Protein AF-A0A961GG47-F1 (afdb_monomer_lite)

Secondary structure (DSSP, 8-state):
------EEEHHHHHHHHT--HHHHHHHHHHT-S---EE-SSS-EEEEHHHHHHHHHS---S--HHHHHHHHHHHHHHHHHHHHHHHHHT-

Radius of gyration: 19.88 Å; chains: 1; bounding box: 66×28×40 Å

Foldseek 3Di:
DDPPFDKAFLVRLCVVVVHDSVVQVVCVVVVNAFDWDDPDPPGIIHGPVSSVVSVPPPPPPCDVVNVVVVVVVVVVVVVVVVVVVVVVVD

Sequence (90 aa):
MTKKDEILTSAQVADMLGISMGNLAARRHRGTGPKYERIGHRTVIYRRADVERWRESPTVEDSLDNRVARLEDEVTELRKRVDGLARKRR

pLDDT: mean 76.79, std 13.86, range [37.5, 91.31]

Structure (mmCIF, N/CA/C/O backbone):
data_AF-A0A961GG47-F1
#
_entry.id   AF-A0A961GG47-F1
#
loop_
_atom_site.group_PDB
_atom_site.id
_atom_site.type_symbol
_atom_site.label_atom_id
_atom_site.label_alt_id
_atom_site.label_comp_id
_atom_site.label_asym_id
_atom_site.label_entity_id
_atom_site.label_seq_id
_atom_site.pdbx_PDB_ins_code
_atom_site.Cartn_x
_atom_site.Cartn_y
_atom_site.Cartn_z
_atom_site.occupancy
_atom_site.B_iso_or_equiv
_atom_site.auth_seq_id
_atom_site.auth_comp_id
_atom_site.auth_asym_id
_atom_site.auth_atom_id
_atom_site.pdbx_PDB_model_num
ATOM 1 N N . MET A 1 1 ? -29.182 -6.893 6.628 1.00 37.50 1 MET A N 1
ATOM 2 C CA . MET A 1 1 ? -28.126 -6.339 7.508 1.00 37.50 1 MET A CA 1
ATOM 3 C C . MET A 1 1 ? -26.942 -5.927 6.644 1.00 37.50 1 MET A C 1
ATOM 5 O O . MET A 1 1 ? -26.092 -6.750 6.336 1.00 37.50 1 MET A O 1
ATOM 9 N N . THR A 1 2 ? -26.921 -4.691 6.147 1.00 43.22 2 THR A N 1
ATOM 10 C CA . THR A 1 2 ? -25.823 -4.199 5.303 1.00 43.22 2 THR A CA 1
ATOM 11 C C . THR A 1 2 ? -24.618 -3.878 6.182 1.00 43.22 2 THR A C 1
ATOM 13 O O . THR A 1 2 ? -24.651 -2.881 6.896 1.00 43.22 2 THR A O 1
ATOM 16 N N . LYS A 1 3 ? -23.574 -4.719 6.142 1.00 48.97 3 LYS A N 1
ATOM 17 C CA . LYS A 1 3 ? -22.243 -4.458 6.726 1.00 48.97 3 LYS A CA 1
ATOM 18 C C . LYS A 1 3 ? -21.580 -3.253 6.023 1.00 48.97 3 LYS A C 1
ATOM 20 O O . LYS A 1 3 ? -20.678 -3.408 5.211 1.00 48.97 3 LYS A O 1
ATOM 25 N N . LYS A 1 4 ? -22.084 -2.053 6.289 1.00 52.38 4 LYS A N 1
ATOM 26 C CA . LYS A 1 4 ? -21.505 -0.738 5.982 1.00 52.38 4 LYS A CA 1
ATOM 27 C C . LYS A 1 4 ? -21.234 -0.165 7.374 1.00 52.38 4 LYS A C 1
ATOM 29 O O . LYS A 1 4 ? -22.177 -0.006 8.128 1.00 52.38 4 LYS A O 1
ATOM 34 N N . ASP A 1 5 ? -20.037 -0.117 7.932 1.00 64.12 5 ASP A N 1
ATOM 35 C CA . ASP A 1 5 ? -18.854 0.596 7.481 1.00 64.12 5 ASP A CA 1
ATOM 36 C C . ASP A 1 5 ? -17.684 0.131 8.362 1.00 64.12 5 ASP A C 1
ATOM 38 O O . ASP A 1 5 ? -17.224 0.846 9.251 1.00 64.12 5 ASP A O 1
ATOM 42 N N . GLU A 1 6 ? -17.241 -1.116 8.201 1.00 84.06 6 GLU A N 1
ATOM 43 C CA . GLU A 1 6 ? -16.086 -1.572 8.975 1.00 84.06 6 GLU A CA 1
ATOM 44 C C . GLU A 1 6 ? -14.828 -0.902 8.419 1.00 84.06 6 GLU A C 1
ATOM 46 O O . GLU A 1 6 ? -14.435 -1.121 7.267 1.00 84.06 6 GLU A O 1
ATOM 51 N N . ILE A 1 7 ? -14.238 -0.035 9.239 1.00 89.81 7 ILE A N 1
ATOM 52 C CA . ILE A 1 7 ? -13.003 0.666 8.921 1.00 89.81 7 ILE A CA 1
ATOM 53 C C . ILE A 1 7 ? -11.839 -0.248 9.291 1.00 89.81 7 ILE A C 1
ATOM 55 O O . ILE A 1 7 ? -11.692 -0.658 10.441 1.00 89.81 7 ILE A O 1
ATOM 59 N N . LEU A 1 8 ? -11.004 -0.550 8.305 1.00 89.88 8 LEU A N 1
ATOM 60 C CA . LEU A 1 8 ? -9.826 -1.386 8.437 1.00 89.88 8 LEU A CA 1
ATOM 61 C C . LEU A 1 8 ? -8.561 -0.537 8.446 1.00 89.88 8 LEU A C 1
ATOM 63 O O . LEU A 1 8 ? -8.385 0.409 7.674 1.00 89.88 8 LEU A O 1
ATOM 67 N N . THR A 1 9 ? -7.642 -0.922 9.317 1.00 91.31 9 THR A N 1
ATOM 68 C CA . THR A 1 9 ? -6.279 -0.401 9.326 1.00 91.31 9 THR A CA 1
ATOM 69 C C . THR A 1 9 ? -5.462 -1.007 8.189 1.00 91.31 9 THR A C 1
ATOM 71 O O . THR A 1 9 ? -5.785 -2.064 7.646 1.00 91.31 9 THR A O 1
ATOM 74 N N . SER A 1 10 ? -4.337 -0.369 7.861 1.00 87.94 10 SER A N 1
ATOM 75 C CA . SER A 1 10 ? -3.393 -0.912 6.874 1.00 87.94 10 SER A CA 1
ATOM 76 C C . SER A 1 10 ? -2.917 -2.329 7.224 1.00 87.94 10 SER A C 1
ATOM 78 O O . SER A 1 10 ? -2.704 -3.126 6.318 1.00 87.94 10 SER A O 1
ATOM 80 N N . ALA A 1 11 ? -2.782 -2.653 8.516 1.00 88.81 11 ALA A N 1
ATOM 81 C CA . ALA A 1 11 ? -2.400 -3.988 8.971 1.00 88.81 11 ALA A CA 1
ATOM 82 C C . ALA A 1 11 ? -3.499 -5.022 8.686 1.00 88.81 11 ALA A C 1
ATOM 84 O O . ALA A 1 11 ? -3.220 -6.065 8.109 1.00 88.81 11 ALA A O 1
ATOM 85 N N . GLN A 1 12 ? -4.753 -4.699 9.010 1.00 90.38 12 GLN A N 1
ATOM 86 C CA . GLN A 1 12 ? -5.888 -5.592 8.760 1.00 90.38 12 GLN A CA 1
ATOM 87 C C . GLN A 1 12 ? -6.135 -5.814 7.267 1.00 90.38 12 GLN A C 1
ATOM 89 O O . GLN A 1 12 ? -6.467 -6.920 6.861 1.00 90.38 12 GLN A O 1
ATOM 94 N N . VAL A 1 13 ? -5.959 -4.784 6.435 1.00 89.25 13 VAL A N 1
ATOM 95 C CA . VAL A 1 13 ? -6.072 -4.937 4.976 1.00 89.25 13 VAL A CA 1
ATOM 96 C C . VAL A 1 13 ? -4.939 -5.788 4.418 1.00 89.25 13 VAL A C 1
ATOM 98 O O . VAL A 1 13 ? -5.179 -6.620 3.551 1.00 89.25 13 VAL A O 1
ATOM 101 N N . ALA A 1 14 ? -3.715 -5.597 4.909 1.00 87.19 14 ALA A N 1
ATOM 102 C CA . ALA A 1 14 ? -2.571 -6.407 4.507 1.00 87.19 14 ALA A CA 1
ATOM 103 C C . ALA A 1 14 ? -2.801 -7.893 4.833 1.00 87.19 14 ALA A C 1
ATOM 105 O O . ALA A 1 14 ? -2.635 -8.734 3.954 1.00 87.19 14 ALA A O 1
ATOM 106 N N . ASP A 1 15 ? -3.282 -8.185 6.043 1.00 88.06 15 ASP A N 1
ATOM 107 C CA . ASP A 1 15 ? -3.644 -9.535 6.482 1.00 88.06 15 ASP A CA 1
ATOM 108 C C . ASP A 1 15 ? -4.788 -10.129 5.642 1.00 88.06 15 ASP A C 1
ATOM 110 O O . ASP A 1 15 ? -4.674 -11.222 5.096 1.00 88.06 15 ASP A O 1
ATOM 114 N N . MET A 1 16 ? -5.851 -9.351 5.413 1.00 85.56 16 MET A N 1
ATOM 115 C CA . MET A 1 16 ? -7.001 -9.760 4.600 1.00 85.56 16 MET A CA 1
ATOM 116 C C . MET A 1 16 ? -6.633 -10.077 3.142 1.00 85.56 16 MET A C 1
ATOM 118 O O . MET A 1 16 ? -7.238 -10.953 2.525 1.00 85.56 16 MET A O 1
ATOM 122 N N . LEU A 1 17 ? -5.659 -9.357 2.582 1.00 83.38 17 LEU A N 1
ATOM 123 C CA . LEU A 1 17 ? -5.153 -9.569 1.225 1.00 83.38 17 LEU A CA 1
ATOM 124 C C . LEU A 1 17 ? -3.999 -10.584 1.165 1.00 83.38 17 LEU A C 1
ATOM 126 O O . LEU A 1 17 ? -3.572 -10.933 0.066 1.00 83.38 17 LEU A O 1
ATOM 130 N N . GLY A 1 18 ? -3.479 -11.038 2.310 1.00 82.56 18 GLY A N 1
ATOM 131 C CA . GLY A 1 18 ? -2.328 -11.940 2.387 1.00 82.56 18 GLY A CA 1
ATOM 132 C C . GLY A 1 18 ? -1.012 -11.325 1.893 1.00 82.56 18 GLY A C 1
ATOM 133 O O . GLY A 1 18 ? -0.143 -12.046 1.409 1.00 82.56 18 GLY A O 1
ATOM 134 N N . ILE A 1 19 ? -0.854 -10.000 1.974 1.00 83.19 19 ILE A N 1
ATOM 135 C CA . ILE A 1 19 ? 0.360 -9.284 1.544 1.00 83.19 19 ILE A CA 1
ATOM 136 C C . ILE A 1 19 ? 1.029 -8.572 2.718 1.00 83.19 19 ILE A C 1
ATOM 138 O O . ILE A 1 19 ? 0.419 -8.317 3.751 1.00 83.19 19 ILE A O 1
ATOM 142 N N . SER A 1 20 ? 2.293 -8.176 2.559 1.00 83.81 20 SER A N 1
ATOM 143 C CA . SER A 1 20 ? 2.966 -7.365 3.577 1.00 83.81 20 SER A CA 1
ATOM 144 C C . SER A 1 20 ? 2.463 -5.915 3.579 1.00 83.81 20 SER A C 1
ATOM 146 O O . SER A 1 20 ? 2.112 -5.348 2.538 1.00 83.81 20 SER A O 1
ATOM 148 N N . MET A 1 21 ? 2.509 -5.256 4.743 1.00 86.25 21 MET A N 1
ATOM 149 C CA . MET A 1 21 ? 2.182 -3.825 4.857 1.00 86.25 21 MET A CA 1
ATOM 150 C C . MET A 1 21 ? 3.063 -2.943 3.957 1.00 86.25 21 MET A C 1
ATOM 152 O O . MET A 1 21 ? 2.597 -1.923 3.448 1.00 86.25 21 MET A O 1
ATOM 156 N N . GLY A 1 22 ? 4.323 -3.338 3.742 1.00 81.06 22 GLY A N 1
ATOM 157 C CA . GLY A 1 22 ? 5.246 -2.652 2.834 1.00 81.06 22 GLY A CA 1
ATOM 158 C C . GLY A 1 22 ? 4.796 -2.736 1.375 1.00 81.06 22 GLY A C 1
ATOM 159 O O . GLY A 1 22 ? 4.792 -1.722 0.680 1.00 81.06 22 GLY A O 1
ATOM 160 N N . ASN A 1 23 ? 4.324 -3.908 0.935 1.00 81.31 23 ASN A N 1
ATOM 161 C CA . ASN A 1 23 ? 3.755 -4.084 -0.402 1.00 81.31 23 ASN A CA 1
ATOM 162 C C . ASN A 1 23 ? 2.471 -3.246 -0.563 1.00 81.31 23 ASN A C 1
ATOM 164 O O . ASN A 1 23 ? 2.331 -2.492 -1.524 1.00 81.31 23 ASN A O 1
ATOM 168 N N . LEU A 1 24 ? 1.590 -3.245 0.444 1.00 84.50 24 LEU A N 1
ATOM 169 C CA . LEU A 1 24 ? 0.400 -2.386 0.447 1.00 84.50 24 LEU A CA 1
ATOM 170 C C . LEU A 1 24 ? 0.755 -0.883 0.398 1.00 84.50 24 LEU A C 1
ATOM 172 O O . LEU A 1 24 ? 0.076 -0.098 -0.265 1.00 84.50 24 LEU A O 1
ATOM 176 N N . ALA A 1 25 ? 1.825 -0.454 1.075 1.00 83.56 25 ALA A N 1
ATOM 177 C CA . ALA A 1 25 ? 2.325 0.920 0.996 1.00 83.56 25 ALA A CA 1
ATOM 178 C C . ALA A 1 25 ? 2.886 1.261 -0.395 1.00 83.56 25 ALA A C 1
ATOM 180 O O . ALA A 1 25 ? 2.571 2.324 -0.932 1.00 83.56 25 ALA A O 1
ATOM 181 N N . ALA A 1 26 ? 3.646 0.349 -1.006 1.00 80.00 26 ALA A N 1
ATOM 182 C CA . ALA A 1 26 ? 4.146 0.507 -2.369 1.00 80.00 26 ALA A CA 1
ATOM 183 C C . ALA A 1 26 ? 2.995 0.612 -3.384 1.00 80.00 26 ALA A C 1
ATOM 185 O O . ALA A 1 26 ? 3.012 1.489 -4.246 1.00 80.00 26 ALA A O 1
ATOM 186 N N . ARG A 1 27 ? 1.953 -0.213 -3.239 1.00 81.50 27 ARG A N 1
ATOM 187 C CA . ARG A 1 27 ? 0.741 -0.169 -4.074 1.00 81.50 27 ARG A CA 1
ATOM 188 C C . ARG A 1 27 ? -0.037 1.133 -3.928 1.00 81.50 27 ARG A C 1
ATOM 190 O O . ARG A 1 27 ? -0.480 1.682 -4.931 1.00 81.50 27 ARG A O 1
ATOM 197 N N . ARG A 1 28 ? -0.148 1.676 -2.709 1.00 82.50 28 ARG A N 1
ATOM 198 C CA . ARG A 1 28 ? -0.719 3.018 -2.489 1.00 82.50 28 ARG A CA 1
ATOM 199 C C . ARG A 1 28 ? 0.062 4.093 -3.229 1.00 82.50 28 ARG A C 1
ATOM 201 O O . ARG A 1 28 ? -0.542 4.929 -3.886 1.00 82.50 28 ARG A O 1
ATOM 208 N N . HIS A 1 29 ? 1.390 4.060 -3.137 1.00 77.88 29 HIS A N 1
ATOM 209 C CA . HIS A 1 29 ? 2.238 5.036 -3.816 1.00 77.88 29 HIS A CA 1
ATOM 210 C C . HIS A 1 29 ? 2.116 4.948 -5.345 1.00 77.88 29 HIS A C 1
ATOM 212 O O . HIS A 1 29 ? 2.110 5.969 -6.021 1.00 77.88 29 HIS A O 1
ATOM 218 N N . ARG A 1 30 ? 1.960 3.732 -5.880 1.00 76.56 30 ARG A N 1
ATOM 219 C CA . ARG A 1 30 ? 1.768 3.471 -7.315 1.00 76.56 30 ARG A CA 1
ATOM 220 C C . ARG A 1 30 ? 0.327 3.681 -7.800 1.00 76.56 30 ARG A C 1
ATOM 222 O O . ARG A 1 30 ? 0.087 3.598 -8.997 1.00 76.56 30 ARG A O 1
ATOM 229 N N . GLY A 1 31 ? -0.631 3.912 -6.899 1.00 77.69 31 GLY A N 1
ATOM 230 C CA . GLY A 1 31 ? -2.053 4.045 -7.237 1.00 77.69 31 GLY A CA 1
ATOM 231 C C . GLY A 1 31 ? -2.741 2.738 -7.659 1.00 77.69 31 GLY A C 1
ATOM 232 O O . GLY A 1 31 ? -3.851 2.780 -8.175 1.00 77.69 31 GLY A O 1
ATOM 233 N N . THR A 1 32 ? -2.112 1.580 -7.437 1.00 78.50 32 THR A N 1
ATOM 234 C CA . THR A 1 32 ? -2.600 0.251 -7.865 1.00 78.50 32 THR A CA 1
ATOM 235 C C . THR A 1 32 ? -3.245 -0.561 -6.735 1.00 78.50 32 THR A C 1
ATOM 237 O O . THR A 1 32 ? -3.431 -1.773 -6.849 1.00 78.50 32 THR A O 1
ATOM 240 N N . GLY A 1 33 ? -3.562 0.090 -5.615 1.00 79.62 33 GLY A N 1
ATOM 241 C CA . GLY A 1 33 ? -4.166 -0.533 -4.437 1.00 79.62 33 GLY A CA 1
ATOM 242 C C . GLY A 1 33 ? -5.650 -0.199 -4.238 1.00 79.62 33 GLY A C 1
ATOM 243 O O . GLY A 1 33 ? -6.206 0.636 -4.954 1.00 79.62 33 GLY A O 1
ATOM 244 N N . PRO A 1 34 ? -6.287 -0.821 -3.231 1.00 84.69 34 PRO A N 1
ATOM 245 C CA . PRO A 1 34 ? -7.654 -0.497 -2.836 1.00 84.69 34 PRO A CA 1
ATOM 246 C C . PRO A 1 34 ? -7.786 0.966 -2.391 1.00 84.69 34 PRO A C 1
ATOM 248 O O . PRO A 1 34 ? -6.823 1.579 -1.914 1.00 84.69 34 PRO A O 1
ATOM 251 N N . LYS A 1 35 ? -8.997 1.524 -2.528 1.00 85.38 35 LYS A N 1
ATOM 252 C CA . LYS A 1 35 ? -9.284 2.901 -2.105 1.00 85.38 35 LYS A CA 1
ATOM 253 C C . LYS A 1 35 ? -9.006 3.069 -0.616 1.00 85.38 35 LYS A C 1
ATOM 255 O O . LYS A 1 35 ? -9.418 2.247 0.200 1.00 85.38 35 LYS A O 1
AT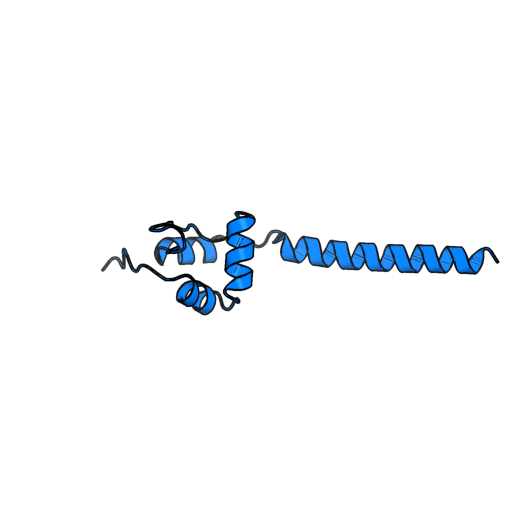OM 260 N N . TYR A 1 36 ? -8.333 4.163 -0.284 1.00 86.62 36 TYR A N 1
ATOM 261 C CA . TYR A 1 36 ? -7.947 4.494 1.076 1.00 86.62 36 TYR A CA 1
ATOM 262 C C . TYR A 1 36 ? -8.361 5.919 1.428 1.00 86.62 36 TYR A C 1
ATOM 264 O O . TYR A 1 36 ? -8.401 6.802 0.572 1.00 86.62 36 TYR A O 1
ATOM 272 N N . GLU A 1 37 ? -8.605 6.148 2.712 1.00 88.19 37 GLU A N 1
ATOM 273 C CA . GLU A 1 37 ? -8.864 7.466 3.277 1.00 88.19 37 GLU A CA 1
ATOM 274 C C . GLU A 1 37 ? -7.733 7.830 4.244 1.00 88.19 37 GLU A C 1
ATOM 276 O O . GLU A 1 37 ? -7.283 7.024 5.065 1.00 88.19 37 GLU A O 1
ATOM 281 N N . ARG A 1 38 ? -7.232 9.062 4.134 1.00 86.56 38 ARG A N 1
ATOM 282 C CA . ARG A 1 38 ? -6.182 9.576 5.016 1.00 86.56 38 ARG A CA 1
ATOM 283 C C . ARG A 1 38 ? -6.822 10.445 6.094 1.00 86.56 38 ARG A C 1
ATOM 285 O O . ARG A 1 38 ? -7.176 11.584 5.820 1.00 86.56 38 ARG A O 1
ATOM 292 N N . ILE A 1 39 ? -6.935 9.911 7.311 1.00 86.44 39 ILE A N 1
ATOM 293 C CA . ILE A 1 39 ? -7.503 10.635 8.465 1.00 86.44 39 ILE A CA 1
ATOM 294 C C . ILE A 1 39 ? -6.458 11.545 9.124 1.00 86.44 39 ILE A C 1
ATOM 296 O O . ILE A 1 39 ? -6.797 12.577 9.692 1.00 86.44 39 ILE A O 1
ATOM 300 N N . GLY A 1 40 ? -5.174 11.193 9.044 1.00 82.06 40 GLY A N 1
ATOM 301 C CA . GLY A 1 40 ? -4.105 11.967 9.675 1.00 82.06 40 GLY A CA 1
ATOM 302 C C . GLY A 1 40 ? -2.809 11.933 8.882 1.00 82.06 40 GLY A C 1
ATOM 303 O O . GLY A 1 40 ? -2.700 11.251 7.866 1.00 82.06 40 GLY A O 1
ATOM 304 N N . HIS A 1 41 ? -1.790 12.642 9.369 1.00 78.25 41 HIS A N 1
ATOM 305 C CA . HIS A 1 41 ? -0.516 12.769 8.657 1.00 78.25 41 HIS A CA 1
ATOM 306 C C . HIS A 1 41 ? 0.146 11.411 8.346 1.00 78.25 41 HIS A C 1
ATOM 308 O O . HIS A 1 41 ? 0.726 11.238 7.278 1.00 78.25 41 HIS A O 1
ATOM 314 N N . ARG A 1 42 ? 0.003 10.428 9.247 1.00 79.62 42 ARG A N 1
ATOM 315 C CA . ARG A 1 42 ? 0.562 9.068 9.099 1.00 79.62 42 ARG A CA 1
ATOM 316 C C . ARG A 1 42 ? -0.501 7.967 9.120 1.00 79.62 42 ARG A C 1
ATOM 318 O O . ARG A 1 42 ? -0.168 6.797 8.951 1.00 79.62 42 ARG A O 1
ATOM 325 N N . THR A 1 43 ? -1.768 8.332 9.309 1.00 85.50 43 THR A N 1
ATOM 326 C CA . THR A 1 43 ? -2.854 7.373 9.531 1.00 85.50 43 THR A CA 1
ATOM 327 C C . THR A 1 43 ? -3.697 7.235 8.277 1.00 85.50 43 THR A C 1
ATOM 329 O O . THR A 1 43 ? -4.334 8.192 7.829 1.00 85.50 43 THR A O 1
ATOM 332 N N . VAL A 1 44 ? -3.697 6.021 7.731 1.00 88.44 44 VAL A N 1
ATOM 333 C CA . VAL A 1 44 ? -4.476 5.635 6.557 1.00 88.44 44 VAL A CA 1
ATOM 334 C C . VAL A 1 44 ? -5.375 4.469 6.923 1.00 88.44 44 VAL A C 1
ATOM 336 O O . VAL A 1 44 ? -4.916 3.470 7.486 1.00 88.44 44 VAL A O 1
ATOM 339 N N . ILE A 1 45 ? -6.642 4.622 6.574 1.00 90.25 45 ILE A N 1
ATOM 340 C CA . ILE A 1 45 ? -7.695 3.647 6.792 1.00 90.25 45 ILE A CA 1
ATOM 341 C C . ILE A 1 45 ? -8.317 3.233 5.462 1.00 90.25 45 ILE A C 1
ATOM 343 O O . ILE A 1 45 ? -8.191 3.922 4.449 1.00 90.25 45 ILE A O 1
ATOM 347 N N . TYR A 1 46 ? -9.009 2.109 5.486 1.00 89.81 46 TYR A N 1
ATOM 348 C CA . TYR A 1 46 ? -9.708 1.554 4.344 1.00 89.81 46 TYR A CA 1
ATOM 349 C C . TYR A 1 46 ? -11.115 1.185 4.768 1.00 89.81 46 TYR A C 1
ATOM 351 O O . TYR A 1 46 ? -11.321 0.697 5.877 1.00 89.81 46 TYR A O 1
ATOM 359 N N . ARG A 1 47 ? -12.091 1.349 3.883 1.00 89.56 47 ARG A N 1
ATOM 360 C CA . ARG A 1 47 ? -13.396 0.730 4.103 1.00 89.56 47 ARG A CA 1
ATOM 361 C C . ARG A 1 47 ? -13.314 -0.719 3.666 1.00 89.56 47 ARG A C 1
ATOM 363 O O . ARG A 1 47 ? -12.884 -0.993 2.546 1.00 89.56 47 ARG A O 1
ATOM 370 N N . ARG A 1 48 ? -13.780 -1.646 4.506 1.00 88.75 48 ARG A N 1
ATOM 371 C CA . ARG A 1 48 ? -13.856 -3.071 4.150 1.00 88.75 48 ARG A CA 1
ATOM 372 C C . ARG A 1 48 ? -14.551 -3.282 2.802 1.00 88.75 48 ARG A C 1
ATOM 374 O O . ARG A 1 48 ? -14.067 -4.060 1.994 1.00 88.75 48 ARG A O 1
ATOM 381 N N . ALA A 1 49 ? -15.639 -2.555 2.546 1.00 86.75 49 ALA A N 1
ATOM 382 C CA . ALA A 1 49 ? -16.388 -2.654 1.295 1.00 86.75 49 ALA A CA 1
ATOM 383 C C . ALA A 1 49 ? -15.554 -2.275 0.059 1.00 86.75 49 ALA A C 1
ATOM 385 O O . ALA A 1 49 ? -15.655 -2.938 -0.966 1.00 86.75 49 ALA A O 1
ATOM 386 N N . ASP A 1 50 ? -14.710 -1.244 0.150 1.00 85.69 50 ASP A N 1
ATOM 387 C CA . ASP A 1 50 ? -13.844 -0.841 -0.962 1.00 85.69 50 ASP A CA 1
ATOM 388 C C . ASP A 1 50 ? -12.711 -1.846 -1.200 1.00 85.69 50 ASP A C 1
ATOM 390 O O . ASP A 1 50 ? -12.341 -2.096 -2.346 1.00 85.69 50 ASP A O 1
ATOM 394 N N . VAL A 1 51 ? -12.176 -2.438 -0.127 1.00 86.88 51 VAL A N 1
ATOM 395 C CA . VAL A 1 51 ? -11.156 -3.495 -0.207 1.00 86.88 51 VAL A CA 1
ATOM 396 C C . VAL A 1 51 ? -11.736 -4.755 -0.843 1.00 86.88 51 VAL A C 1
ATOM 398 O O . VAL A 1 51 ? -11.120 -5.310 -1.749 1.00 86.88 51 VAL A O 1
ATOM 401 N N . GLU A 1 52 ? -12.929 -5.177 -0.420 1.00 86.75 52 GLU A N 1
ATOM 402 C CA . GLU A 1 52 ? -13.608 -6.335 -1.007 1.00 86.75 52 GLU A CA 1
ATOM 403 C C . GLU A 1 52 ? -13.971 -6.068 -2.469 1.00 86.75 52 GLU 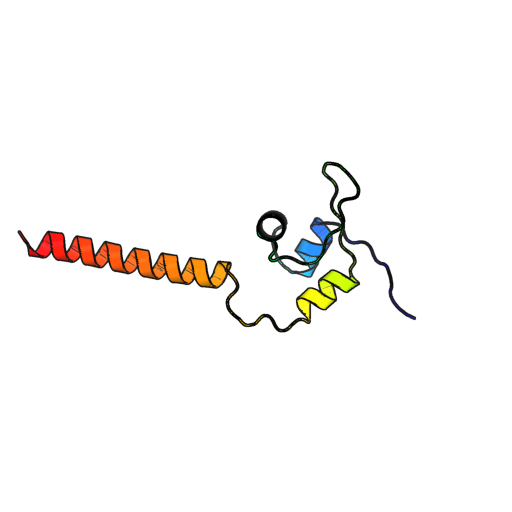A C 1
ATOM 405 O O . GLU A 1 52 ? -13.660 -6.873 -3.334 1.00 86.75 52 GLU A O 1
ATOM 410 N N . ARG A 1 53 ? -14.508 -4.886 -2.789 1.00 85.06 53 ARG A N 1
ATOM 411 C CA . ARG A 1 53 ? -14.820 -4.511 -4.175 1.00 85.06 53 ARG A CA 1
ATOM 412 C C . ARG A 1 53 ? -13.579 -4.479 -5.071 1.00 85.06 53 ARG A C 1
ATOM 414 O O . ARG A 1 53 ? -13.655 -4.823 -6.250 1.00 85.06 53 ARG A O 1
ATOM 421 N N . TRP A 1 54 ? -12.439 -4.048 -4.534 1.00 83.69 54 TRP A N 1
ATOM 422 C CA . TRP A 1 54 ? -11.162 -4.103 -5.246 1.00 83.69 54 TRP A CA 1
ATOM 423 C C . TRP A 1 54 ? -10.713 -5.550 -5.480 1.00 83.69 54 TRP A C 1
ATOM 425 O O . TRP A 1 54 ? -10.220 -5.862 -6.557 1.00 83.69 54 TRP A O 1
ATOM 435 N N . ARG A 1 55 ? -10.940 -6.440 -4.508 1.00 80.75 55 ARG A N 1
ATOM 436 C CA . ARG A 1 55 ? -10.633 -7.872 -4.612 1.00 80.75 55 ARG A CA 1
ATOM 437 C C . ARG A 1 55 ? -11.541 -8.608 -5.602 1.00 80.75 55 ARG A C 1
ATOM 439 O O . ARG A 1 55 ? -11.068 -9.471 -6.330 1.00 80.75 55 ARG A O 1
ATOM 446 N N . GLU A 1 56 ? -12.827 -8.273 -5.616 1.00 78.69 56 GLU A N 1
ATOM 447 C CA . GLU A 1 56 ? -13.834 -8.835 -6.524 1.00 78.69 56 GLU A CA 1
ATOM 448 C C . GLU A 1 56 ? -13.708 -8.289 -7.950 1.00 78.69 56 GLU A C 1
ATOM 450 O O . GLU A 1 56 ? -14.210 -8.900 -8.893 1.00 78.69 56 GLU A O 1
ATOM 455 N N . SER A 1 57 ? -13.038 -7.145 -8.131 1.00 70.06 57 SER A N 1
ATOM 456 C CA . SER A 1 57 ? -12.762 -6.619 -9.465 1.00 70.06 57 SER A CA 1
ATOM 457 C C . SER A 1 57 ? -11.831 -7.589 -10.201 1.00 70.06 57 SER A C 1
ATOM 459 O O . SER A 1 57 ? -10.722 -7.837 -9.720 1.00 70.06 57 SER A O 1
ATOM 461 N N . PRO A 1 58 ? -12.233 -8.127 -11.368 1.00 50.72 58 PRO A N 1
ATOM 462 C CA . PRO A 1 58 ? -11.435 -9.086 -12.117 1.00 50.72 58 PRO A CA 1
ATOM 463 C C . PRO A 1 58 ? -10.244 -8.360 -12.743 1.00 50.72 58 PRO A C 1
ATOM 465 O O . PRO A 1 58 ? -10.276 -7.965 -13.899 1.00 50.72 58 PRO A O 1
ATOM 468 N N . THR A 1 59 ? -9.181 -8.151 -11.970 1.00 50.75 59 THR A N 1
ATOM 469 C CA . THR A 1 59 ? -7.914 -7.628 -12.493 1.00 50.75 59 THR A CA 1
ATOM 470 C 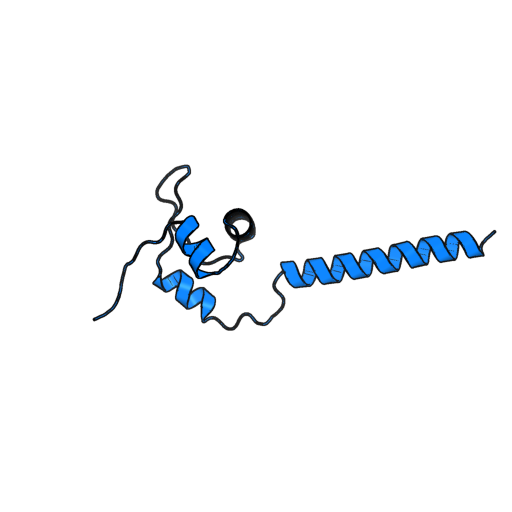C . THR A 1 59 ? -6.946 -8.788 -12.649 1.00 50.75 59 THR A C 1
ATOM 472 O O . THR A 1 59 ? -5.886 -8.844 -12.031 1.00 50.75 59 THR A O 1
ATOM 475 N N . VAL A 1 60 ? -7.342 -9.752 -13.479 1.00 49.91 60 VAL A N 1
ATOM 476 C CA . VAL A 1 60 ? -6.378 -10.604 -14.170 1.00 49.91 60 VAL A CA 1
ATOM 477 C C . VAL A 1 60 ? -6.051 -9.882 -15.465 1.00 49.91 60 VAL A C 1
ATOM 479 O O . VAL A 1 60 ? -6.554 -10.241 -16.512 1.00 49.91 60 VAL A O 1
ATOM 482 N N . GLU A 1 61 ? -5.260 -8.820 -15.385 1.00 46.44 61 GLU A N 1
ATOM 483 C CA . GLU A 1 61 ? -4.571 -8.279 -16.555 1.00 46.44 61 GLU A CA 1
ATOM 484 C C . GLU A 1 61 ? -3.364 -7.491 -16.048 1.00 46.44 61 GLU A C 1
ATOM 486 O O . GLU A 1 61 ? -3.429 -6.307 -15.738 1.00 46.44 61 GLU A O 1
ATOM 491 N N . ASP A 1 62 ? -2.266 -8.227 -15.867 1.00 46.72 62 ASP A N 1
ATOM 492 C CA . ASP A 1 62 ? -0.915 -7.685 -15.740 1.00 46.72 62 ASP A CA 1
ATOM 493 C C . ASP A 1 62 ? -0.737 -6.671 -14.595 1.00 46.72 62 ASP A C 1
ATOM 495 O O . ASP A 1 62 ? -0.541 -5.469 -14.795 1.00 46.72 62 ASP A O 1
ATOM 499 N N . SER A 1 63 ? -0.753 -7.162 -13.345 1.00 54.84 63 SER A N 1
ATOM 500 C CA . SER A 1 63 ? -0.216 -6.356 -12.246 1.00 54.84 63 SER A CA 1
ATOM 501 C C . SER A 1 63 ? 1.174 -5.864 -12.667 1.00 54.84 63 SER A C 1
ATOM 503 O O . SER A 1 63 ? 1.977 -6.634 -13.198 1.00 54.84 63 SER A O 1
ATOM 505 N N . LEU A 1 64 ? 1.462 -4.573 -12.477 1.00 54.81 64 LEU A N 1
ATOM 506 C CA . LEU A 1 64 ? 2.775 -4.022 -12.831 1.00 54.81 64 LEU A CA 1
ATOM 507 C C . LEU A 1 64 ? 3.911 -4.832 -12.194 1.00 54.81 64 LEU A C 1
ATOM 509 O O . LEU A 1 64 ? 4.990 -4.884 -12.760 1.00 54.81 64 LEU A O 1
ATOM 513 N N . ASP A 1 65 ? 3.650 -5.500 -11.070 1.00 55.53 65 ASP A N 1
ATOM 514 C CA . ASP A 1 65 ? 4.572 -6.429 -10.422 1.00 55.53 65 ASP A CA 1
ATOM 515 C C . ASP A 1 65 ? 4.871 -7.659 -11.309 1.00 55.53 65 ASP A C 1
ATOM 517 O O . ASP A 1 65 ? 6.037 -7.979 -11.526 1.00 55.53 65 ASP A O 1
ATOM 521 N N . ASN A 1 66 ? 3.851 -8.296 -11.902 1.00 55.38 66 ASN A N 1
ATOM 522 C CA . ASN A 1 66 ? 4.035 -9.390 -12.868 1.00 55.38 66 ASN A CA 1
ATOM 523 C C . ASN A 1 66 ? 4.740 -8.911 -14.146 1.00 55.38 66 ASN A C 1
ATOM 525 O O . ASN A 1 66 ? 5.583 -9.620 -14.699 1.00 55.38 66 ASN A O 1
ATOM 529 N N . ARG A 1 67 ? 4.427 -7.692 -14.601 1.00 63.16 67 ARG A N 1
ATOM 530 C CA . ARG A 1 67 ? 5.067 -7.083 -15.772 1.00 63.16 67 ARG A CA 1
ATOM 531 C C . ARG A 1 67 ? 6.527 -6.711 -15.505 1.00 63.16 67 ARG A C 1
ATOM 533 O O . ARG A 1 67 ? 7.360 -6.911 -16.379 1.00 63.16 67 ARG A O 1
ATOM 540 N N . VAL A 1 68 ? 6.853 -6.213 -14.312 1.00 67.50 68 VAL A N 1
ATOM 541 C CA . VAL A 1 68 ? 8.230 -5.925 -13.880 1.00 67.50 68 VAL A CA 1
ATOM 542 C C . VAL A 1 68 ? 9.031 -7.214 -13.783 1.00 67.50 68 VAL A C 1
ATOM 544 O O . VAL A 1 68 ? 10.095 -7.274 -14.386 1.00 67.50 68 VAL A O 1
ATOM 547 N N . ALA A 1 69 ? 8.496 -8.254 -13.138 1.00 65.56 69 ALA A N 1
ATOM 548 C CA . ALA A 1 69 ? 9.172 -9.548 -13.048 1.00 65.56 69 ALA A CA 1
ATOM 549 C C . ALA A 1 69 ? 9.510 -10.106 -14.443 1.00 65.56 69 ALA A C 1
ATOM 551 O O . ALA A 1 69 ? 10.647 -10.485 -14.708 1.00 65.56 69 ALA A O 1
ATOM 552 N N . ARG A 1 70 ? 8.556 -10.046 -15.386 1.00 71.25 70 ARG A N 1
ATOM 553 C CA . ARG A 1 70 ? 8.791 -10.454 -16.781 1.00 71.25 70 ARG A CA 1
ATOM 554 C C . ARG A 1 70 ? 9.878 -9.617 -17.467 1.00 71.25 70 ARG A C 1
ATOM 556 O O . ARG A 1 70 ? 10.708 -10.168 -18.185 1.00 71.25 70 ARG A O 1
ATOM 563 N N . LEU A 1 71 ? 9.870 -8.298 -17.270 1.00 78.00 71 LEU A N 1
ATOM 564 C CA . LEU A 1 71 ? 10.873 -7.404 -17.857 1.00 78.00 71 LEU A CA 1
ATOM 565 C C . LEU A 1 71 ? 12.270 -7.633 -17.257 1.00 78.00 71 LEU A C 1
ATOM 567 O O . LEU A 1 71 ? 13.265 -7.526 -17.970 1.00 78.00 71 LEU A O 1
ATOM 571 N N . GLU A 1 72 ? 12.366 -7.959 -15.970 1.00 74.56 72 GLU A N 1
ATOM 572 C CA . GLU A 1 72 ? 13.632 -8.282 -15.302 1.00 74.56 72 GLU A CA 1
ATOM 573 C C . GLU A 1 72 ? 14.241 -9.588 -15.826 1.00 74.56 72 GLU A C 1
ATOM 575 O O . GLU A 1 72 ? 15.450 -9.640 -16.094 1.00 74.56 72 GLU A O 1
ATOM 580 N N . ASP A 1 73 ? 13.412 -10.610 -16.052 1.00 75.62 73 ASP A N 1
ATOM 581 C CA . ASP A 1 73 ? 13.831 -11.854 -16.701 1.00 75.62 73 ASP A CA 1
ATOM 582 C C . ASP A 1 73 ? 14.351 -11.589 -18.126 1.00 75.62 73 ASP A C 1
ATOM 584 O O . ASP A 1 73 ? 15.419 -12.075 -18.513 1.00 75.62 73 ASP A O 1
ATOM 588 N N . GLU A 1 74 ? 13.655 -10.745 -18.893 1.00 88.06 74 GLU A N 1
ATOM 589 C CA . GLU A 1 74 ? 14.041 -10.394 -20.263 1.00 88.06 74 GLU A CA 1
ATOM 590 C C . GLU A 1 74 ? 15.366 -9.614 -20.315 1.00 88.06 74 GLU A C 1
ATOM 592 O O . GLU A 1 74 ? 16.266 -9.944 -21.095 1.00 88.06 74 GLU A O 1
ATOM 597 N N . VAL A 1 75 ? 15.546 -8.625 -19.435 1.00 90.12 75 VAL A N 1
ATOM 598 C CA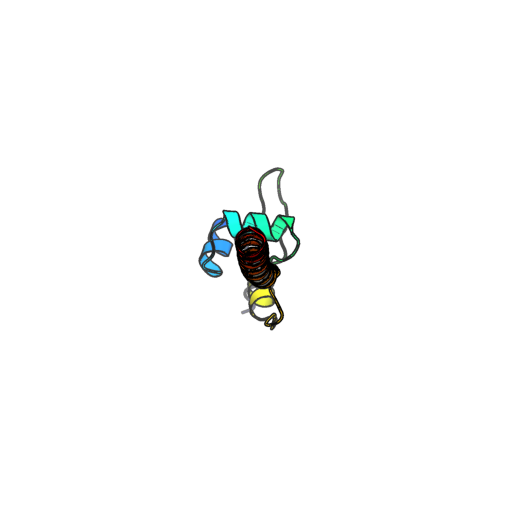 . VAL A 1 75 ? 16.812 -7.884 -19.296 1.00 90.12 75 VAL A CA 1
ATOM 599 C C . VAL A 1 75 ? 17.958 -8.822 -18.912 1.00 90.12 75 VAL A C 1
ATOM 601 O O . VAL A 1 75 ? 19.078 -8.671 -19.411 1.00 90.12 75 VAL A O 1
ATOM 604 N N . THR A 1 76 ? 17.694 -9.801 -18.046 1.00 88.12 76 THR A N 1
ATOM 605 C CA . THR A 1 76 ? 18.690 -10.786 -17.617 1.00 88.12 76 THR 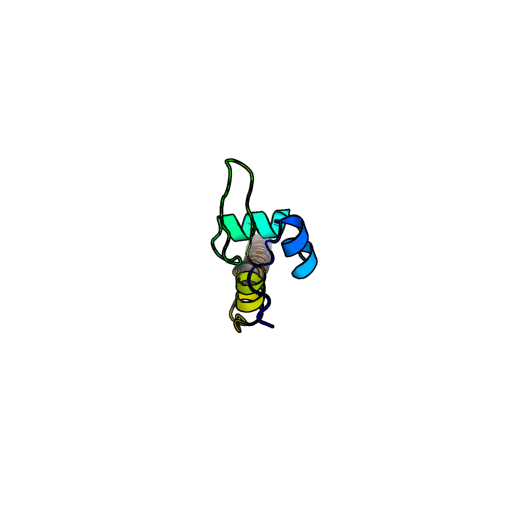A CA 1
ATOM 606 C C . THR A 1 76 ? 19.150 -11.657 -18.783 1.00 88.12 76 THR A C 1
ATOM 608 O O . THR A 1 76 ? 20.356 -11.840 -18.974 1.00 88.12 76 THR A O 1
ATOM 611 N N . GLU A 1 77 ? 18.227 -12.138 -19.614 1.00 87.44 77 GLU A N 1
ATOM 612 C CA . GLU A 1 77 ? 18.572 -12.913 -20.809 1.00 87.44 77 GLU A CA 1
ATOM 613 C C . GLU A 1 77 ? 19.310 -12.085 -21.864 1.00 87.44 77 GLU A C 1
ATOM 615 O O . GLU A 1 77 ? 20.305 -12.544 -22.435 1.00 87.44 77 GLU A O 1
ATOM 620 N N . LEU A 1 78 ? 18.910 -10.830 -22.079 1.00 89.94 78 LEU A N 1
ATOM 621 C CA . LEU A 1 78 ? 19.619 -9.931 -22.992 1.00 89.94 78 LEU A CA 1
ATOM 622 C C . LEU A 1 78 ? 21.064 -9.681 -22.544 1.00 89.94 78 LEU A C 1
ATOM 624 O O . LEU A 1 78 ? 21.975 -9.746 -23.373 1.00 89.94 78 LEU A O 1
ATOM 628 N N . ARG A 1 79 ? 21.301 -9.469 -21.244 1.00 85.06 79 ARG A N 1
ATOM 629 C CA . ARG A 1 79 ? 22.656 -9.309 -20.686 1.00 85.06 79 ARG A CA 1
ATOM 630 C C . ARG A 1 79 ? 23.522 -10.542 -20.936 1.00 85.06 79 ARG A C 1
ATOM 632 O O . ARG A 1 79 ? 24.608 -10.411 -21.498 1.00 85.06 79 ARG A O 1
ATOM 639 N N . LYS A 1 80 ? 23.017 -11.745 -20.635 1.00 86.12 80 LYS A N 1
ATOM 640 C CA . LYS A 1 80 ? 23.736 -13.006 -20.911 1.00 86.12 80 LYS A CA 1
ATOM 641 C C . LYS A 1 80 ? 24.097 -13.148 -22.390 1.00 86.12 80 LYS A C 1
ATOM 643 O O . LYS A 1 80 ? 25.179 -13.633 -22.726 1.00 86.12 80 LYS A O 1
ATOM 648 N N . ARG A 1 81 ? 23.197 -12.724 -23.281 1.00 86.38 81 ARG A N 1
ATOM 649 C CA . ARG A 1 81 ? 23.383 -12.794 -24.734 1.00 86.38 81 ARG A CA 1
ATOM 650 C C . ARG A 1 81 ? 24.460 -11.825 -25.219 1.00 86.38 81 ARG A C 1
ATOM 652 O O . ARG A 1 81 ? 25.301 -12.218 -26.026 1.00 86.38 81 ARG A O 1
ATOM 659 N N . VAL A 1 82 ? 24.475 -10.600 -24.693 1.00 88.25 82 VAL A N 1
ATOM 660 C CA . VAL A 1 82 ? 25.533 -9.610 -24.950 1.00 88.25 82 VAL A CA 1
ATOM 661 C C . VAL A 1 82 ? 26.888 -10.125 -24.458 1.00 88.25 82 VAL A C 1
ATOM 663 O O . VAL A 1 82 ? 27.853 -10.111 -25.223 1.00 88.25 82 VAL A O 1
ATOM 666 N N . ASP A 1 83 ? 26.954 -10.683 -23.249 1.00 82.12 83 ASP A N 1
ATOM 667 C CA . ASP A 1 83 ? 28.189 -11.257 -22.701 1.00 82.12 83 ASP A CA 1
ATOM 668 C C . ASP A 1 83 ? 28.680 -12.465 -23.517 1.00 82.12 83 ASP A C 1
ATOM 670 O O . ASP A 1 83 ? 29.879 -12.653 -23.736 1.00 82.12 83 ASP A O 1
ATOM 674 N N . GLY A 1 84 ? 27.756 -13.293 -24.013 1.00 76.75 84 GLY A N 1
ATOM 675 C CA . GLY A 1 84 ? 28.061 -14.400 -24.919 1.00 76.75 84 GLY A CA 1
ATOM 676 C C . GLY A 1 84 ? 28.622 -13.936 -26.266 1.00 76.75 84 GLY A C 1
ATOM 677 O O . GLY A 1 84 ? 29.570 -14.532 -26.779 1.00 76.75 84 GLY A O 1
ATOM 678 N N . LEU A 1 85 ? 28.088 -12.846 -26.821 1.00 71.81 85 LEU A N 1
ATOM 679 C CA . LEU A 1 85 ? 28.591 -12.232 -28.053 1.00 71.81 85 LEU A CA 1
ATOM 680 C C . LEU A 1 85 ? 29.967 -11.588 -27.856 1.00 71.81 85 LEU A C 1
ATOM 682 O O . LEU A 1 85 ? 30.820 -11.706 -28.736 1.00 71.81 85 LEU A O 1
ATOM 686 N N . ALA A 1 86 ? 30.211 -10.970 -26.697 1.00 63.06 86 ALA A N 1
ATOM 687 C CA . ALA A 1 86 ? 31.518 -10.429 -26.335 1.00 63.06 86 ALA A CA 1
ATOM 688 C C . ALA A 1 86 ? 32.588 -11.532 -26.241 1.00 63.06 86 ALA A C 1
ATOM 690 O O . ALA A 1 86 ? 33.709 -11.341 -26.707 1.00 63.06 86 ALA A O 1
ATOM 691 N N . ARG A 1 87 ? 32.230 -12.719 -25.727 1.00 62.34 87 ARG A N 1
ATOM 692 C CA . ARG A 1 87 ? 33.124 -13.891 -25.683 1.00 62.34 87 ARG A CA 1
ATOM 693 C C . ARG A 1 87 ? 33.407 -14.516 -27.053 1.00 62.34 87 ARG A C 1
ATOM 695 O O . ARG A 1 87 ? 34.478 -15.076 -27.237 1.00 62.34 87 ARG A O 1
ATOM 702 N N . LYS A 1 88 ? 32.479 -14.420 -28.0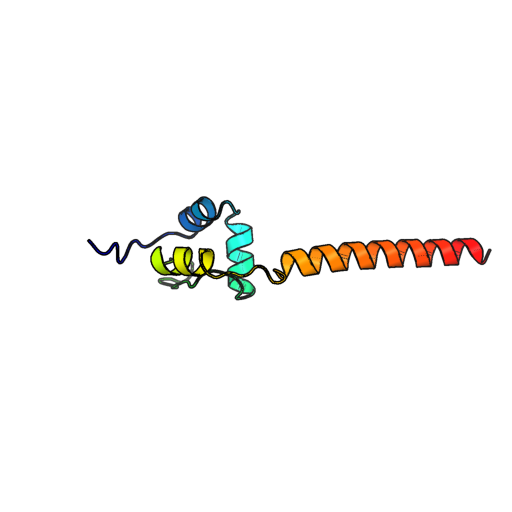13 1.00 57.72 88 LYS A N 1
ATOM 703 C CA . LYS A 1 88 ? 32.611 -15.006 -29.365 1.00 57.72 88 LYS A CA 1
ATOM 704 C C . LYS A 1 88 ? 33.429 -14.140 -30.338 1.00 57.72 88 LYS A C 1
ATOM 706 O O . LYS A 1 88 ? 33.767 -14.595 -31.424 1.00 57.72 88 LYS A O 1
ATOM 711 N N . ARG A 1 89 ? 33.724 -12.891 -29.964 1.00 57.62 89 ARG A N 1
ATOM 712 C CA . ARG A 1 89 ? 34.509 -11.923 -30.752 1.00 57.62 89 ARG A CA 1
ATOM 713 C C . ARG A 1 89 ? 36.015 -11.924 -30.430 1.00 57.62 89 ARG A C 1
ATOM 715 O O . ARG A 1 89 ? 36.705 -11.016 -30.886 1.00 57.62 89 ARG A O 1
ATOM 722 N N . ARG A 1 90 ? 36.501 -12.890 -29.644 1.00 53.03 90 ARG A N 1
ATOM 723 C CA . ARG A 1 90 ? 37.904 -13.017 -29.224 1.00 53.03 90 ARG A CA 1
ATOM 724 C C . ARG A 1 90 ? 38.601 -14.175 -29.923 1.00 53.03 90 ARG A C 1
ATOM 726 O O . ARG A 1 90 ? 37.907 -15.178 -30.191 1.00 53.03 90 ARG A O 1
#